Protein AF-A0A447TCM9-F1 (afdb_monomer_lite)

Foldseek 3Di:
DDPPPPDVVVVPVPPVDPPPPPDDDDQDCVCPPPDPLVSCCVVCVVDDSVRSVVVVVVVD

Secondary structure (DSSP, 8-state):
---TT--TTGGGG--TT--------PPPGGGTTS-HHHHHHHH-TTS-HHHHHHHHHH--

Sequence (60 aa):
MTDPYIDPDDYSDISENEVSTTQHLEIPLSLCGERLDAALAKLLPDYSRSRLTQWSKTAW

Radius of gyration: 20.82 Å; chains: 1; bounding box: 34×36×56 Å

pLDDT: mean 73.17, std 11.81, range [48.59, 87.88]

Structure (mmCIF, N/CA/C/O backbone):
data_AF-A0A447TCM9-F1
#
_entry.id   AF-A0A447TCM9-F1
#
loop_
_atom_site.group_PDB
_atom_site.id
_atom_site.type_symbol
_atom_site.label_atom_id
_atom_site.label_alt_id
_atom_site.label_comp_id
_atom_site.label_asym_id
_atom_site.label_entity_id
_atom_site.label_seq_id
_atom_site.pdbx_PDB_ins_code
_atom_site.Cartn_x
_atom_site.Cartn_y
_atom_site.Cartn_z
_atom_site.occupancy
_atom_site.B_iso_or_equiv
_atom_site.auth_seq_id
_atom_site.auth_comp_id
_atom_site.auth_asym_id
_atom_site.auth_atom_id
_atom_site.pdbx_PDB_model_num
ATOM 1 N N . MET A 1 1 ? 16.580 -31.784 -41.878 1.00 48.59 1 MET A N 1
ATOM 2 C CA . MET A 1 1 ? 17.636 -30.760 -41.782 1.00 48.59 1 MET A CA 1
ATOM 3 C C . MET A 1 1 ? 17.563 -30.273 -40.346 1.00 48.59 1 MET A C 1
ATOM 5 O O . MET A 1 1 ? 16.605 -29.590 -40.025 1.00 48.59 1 MET A O 1
ATOM 9 N N . THR A 1 2 ? 18.418 -30.785 -39.464 1.00 59.19 2 THR A N 1
ATOM 10 C CA . THR A 1 2 ? 18.437 -30.406 -38.041 1.00 59.19 2 THR A CA 1
ATOM 11 C C . THR A 1 2 ? 19.659 -29.521 -37.870 1.00 59.19 2 THR A C 1
ATOM 13 O O . THR A 1 2 ? 20.757 -29.972 -38.195 1.00 59.19 2 THR A O 1
ATOM 16 N N . ASP A 1 3 ? 19.462 -28.262 -37.489 1.00 61.81 3 ASP A N 1
ATOM 17 C CA . ASP A 1 3 ? 20.535 -27.278 -37.344 1.00 61.81 3 ASP A CA 1
ATOM 18 C C . ASP A 1 3 ? 21.594 -27.764 -36.333 1.00 61.81 3 ASP A C 1
ATOM 20 O O . ASP A 1 3 ? 21.283 -27.915 -35.151 1.00 61.81 3 ASP A O 1
ATOM 24 N N . PRO A 1 4 ? 22.849 -28.013 -36.763 1.00 63.41 4 PRO A N 1
ATOM 25 C CA . PRO A 1 4 ? 23.902 -28.618 -35.938 1.00 63.41 4 PRO A CA 1
ATOM 26 C C . PRO A 1 4 ? 24.510 -27.662 -34.897 1.00 63.41 4 PRO A C 1
ATOM 28 O O . PRO A 1 4 ? 25.494 -28.012 -34.254 1.00 63.41 4 PRO A O 1
ATOM 31 N N . TYR A 1 5 ? 23.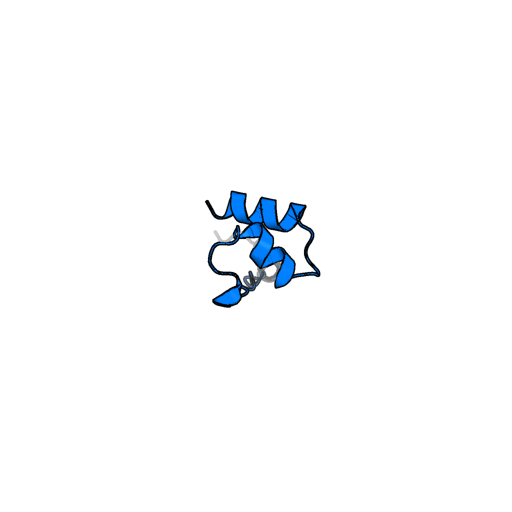950 -26.458 -34.760 1.00 65.25 5 TYR A N 1
ATOM 32 C CA . TYR A 1 5 ? 24.384 -25.426 -33.814 1.00 65.25 5 TYR A CA 1
ATOM 33 C C . TYR A 1 5 ? 23.442 -25.266 -32.617 1.00 65.25 5 TYR A C 1
ATOM 35 O O . TYR A 1 5 ? 23.709 -24.440 -31.750 1.00 65.25 5 TYR A O 1
ATOM 43 N N . ILE A 1 6 ? 22.347 -26.031 -32.560 1.00 61.28 6 ILE A N 1
ATOM 44 C CA . ILE A 1 6 ? 21.532 -26.129 -31.348 1.00 61.28 6 ILE A CA 1
ATOM 45 C C . ILE A 1 6 ? 22.290 -27.047 -30.391 1.00 61.28 6 ILE A C 1
ATOM 47 O O . ILE A 1 6 ? 22.149 -28.270 -30.431 1.00 61.28 6 ILE A O 1
ATOM 51 N N . ASP A 1 7 ? 23.164 -26.444 -29.593 1.00 63.62 7 ASP A N 1
ATOM 52 C CA . ASP A 1 7 ? 23.813 -27.128 -28.489 1.00 63.62 7 ASP A CA 1
ATOM 53 C C . ASP A 1 7 ? 22.771 -27.317 -27.369 1.00 63.62 7 ASP A C 1
ATOM 55 O O . ASP A 1 7 ? 22.140 -26.340 -26.951 1.00 63.62 7 ASP A O 1
ATOM 59 N N . PRO A 1 8 ? 22.504 -28.554 -26.915 1.00 58.06 8 PRO A N 1
ATOM 60 C CA . PRO A 1 8 ? 21.515 -28.803 -25.870 1.00 58.06 8 PRO A CA 1
ATOM 61 C C . PRO A 1 8 ? 21.912 -28.194 -24.516 1.00 58.06 8 PRO A C 1
ATOM 63 O O . PRO A 1 8 ? 21.057 -28.107 -23.639 1.00 58.06 8 PRO A O 1
ATOM 66 N N . ASP A 1 9 ? 23.170 -27.774 -24.343 1.00 60.50 9 ASP A N 1
ATOM 67 C CA . ASP A 1 9 ? 23.669 -27.157 -23.113 1.00 60.50 9 ASP A CA 1
ATOM 68 C C . ASP A 1 9 ? 23.309 -25.657 -23.021 1.00 60.50 9 ASP A C 1
ATOM 70 O O . ASP A 1 9 ? 23.114 -25.139 -21.922 1.00 60.50 9 ASP A O 1
ATOM 74 N N . ASP A 1 10 ? 23.103 -24.971 -24.156 1.00 59.34 10 ASP A N 1
ATOM 75 C CA . ASP A 1 10 ? 22.789 -23.526 -24.218 1.00 59.34 10 ASP A CA 1
ATOM 76 C C . ASP A 1 10 ? 21.358 -23.200 -23.737 1.00 59.34 10 ASP A C 1
ATOM 78 O O . ASP A 1 10 ? 21.068 -22.106 -23.259 1.00 59.34 10 ASP A O 1
ATOM 82 N N . TYR A 1 11 ? 20.457 -24.189 -23.759 1.00 59.06 11 TYR A N 1
ATOM 83 C CA . TYR A 1 11 ? 19.096 -24.068 -23.217 1.00 59.06 11 TYR A CA 1
ATOM 84 C C . TYR A 1 11 ? 19.029 -24.160 -21.683 1.00 59.06 11 TYR A C 1
ATOM 86 O O . TYR A 1 11 ? 17.945 -24.073 -21.110 1.00 59.06 11 TYR A O 1
ATOM 94 N N . SER A 1 12 ? 20.161 -24.320 -20.998 1.00 58.06 12 SER A N 1
ATOM 95 C CA . SER A 1 12 ? 20.208 -24.431 -19.534 1.00 58.06 12 SER A CA 1
ATOM 96 C C . SER A 1 12 ? 20.106 -23.079 -18.813 1.00 58.06 12 SER A C 1
ATOM 98 O O . SER A 1 12 ? 19.877 -23.056 -17.605 1.00 58.06 12 SER A O 1
ATOM 100 N N . ASP A 1 13 ? 20.258 -21.960 -19.535 1.00 56.09 13 ASP A N 1
ATOM 101 C CA . ASP A 1 13 ? 20.189 -20.593 -18.984 1.00 56.09 13 ASP A CA 1
ATOM 102 C C . ASP A 1 13 ? 18.779 -19.978 -19.053 1.00 56.09 13 ASP A C 1
ATOM 104 O O . ASP A 1 13 ? 18.543 -18.869 -18.588 1.00 56.09 13 ASP A O 1
ATOM 108 N N . ILE A 1 14 ? 17.778 -20.711 -19.549 1.00 56.44 14 ILE A N 1
ATOM 109 C CA . ILE A 1 14 ? 16.383 -20.406 -19.211 1.00 56.44 14 ILE A CA 1
ATOM 110 C C . ILE A 1 14 ? 16.070 -21.044 -17.860 1.00 56.44 14 ILE A C 1
ATOM 112 O O . ILE A 1 14 ? 15.302 -21.994 -17.748 1.00 56.44 14 ILE A O 1
ATOM 116 N N . SER A 1 15 ? 16.709 -20.529 -16.810 1.00 57.03 15 SER A N 1
ATOM 117 C CA . SER A 1 15 ? 16.309 -20.812 -15.436 1.00 57.03 15 SER A CA 1
ATOM 118 C C . SER A 1 15 ? 14.851 -20.369 -15.279 1.00 57.03 15 SER A C 1
ATOM 120 O O . SER A 1 15 ? 14.553 -19.204 -15.026 1.00 57.03 15 SER A O 1
ATOM 122 N N . GLU A 1 16 ? 13.927 -21.314 -15.452 1.00 57.53 16 GLU A N 1
ATOM 123 C CA . GLU A 1 16 ? 12.467 -21.194 -15.319 1.00 57.53 16 GLU A CA 1
ATOM 124 C C . GLU A 1 16 ? 12.014 -20.825 -13.890 1.00 57.53 16 GLU A C 1
ATOM 126 O O . GLU A 1 16 ? 10.863 -21.016 -13.507 1.00 57.53 16 GLU A O 1
ATOM 131 N N . ASN A 1 17 ? 12.916 -20.298 -13.064 1.00 56.62 17 ASN A N 1
ATOM 132 C CA . ASN A 1 17 ? 12.720 -20.144 -11.638 1.00 56.62 17 ASN A CA 1
ATOM 133 C C . ASN A 1 17 ? 13.298 -18.824 -11.113 1.00 56.62 17 ASN A C 1
ATOM 135 O O . ASN A 1 17 ? 13.853 -18.773 -10.016 1.00 56.62 17 ASN A O 1
ATOM 139 N N . GLU A 1 18 ? 13.103 -17.728 -11.851 1.00 58.25 18 GLU A N 1
ATOM 140 C CA . GLU A 1 18 ? 12.954 -16.409 -11.227 1.00 58.25 18 GLU A CA 1
ATOM 141 C C . GLU A 1 18 ? 11.656 -16.451 -10.403 1.00 58.25 18 GLU A C 1
ATOM 143 O O . GLU A 1 18 ? 10.599 -15.974 -10.826 1.00 58.25 18 GLU A O 1
ATOM 148 N N . VAL A 1 19 ? 11.705 -17.124 -9.245 1.00 58.56 19 VAL A N 1
ATOM 149 C CA . VAL A 1 19 ? 10.586 -17.241 -8.312 1.00 58.56 19 VAL A CA 1
ATOM 150 C C . VAL A 1 19 ? 10.238 -15.829 -7.885 1.00 58.56 19 VAL A C 1
ATOM 152 O O . VAL A 1 19 ? 10.830 -15.272 -6.958 1.00 58.56 19 VAL A O 1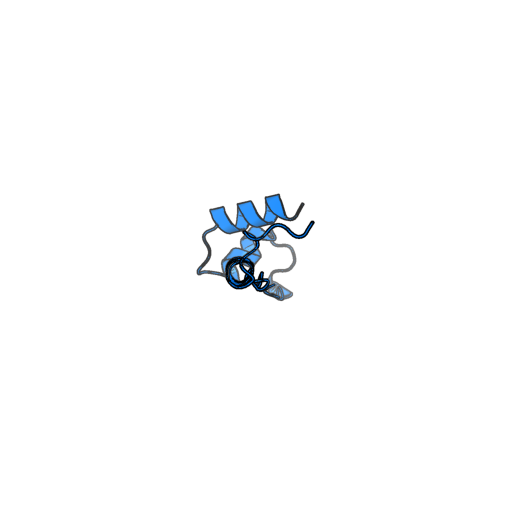
ATOM 155 N N . SER A 1 20 ? 9.248 -15.252 -8.559 1.00 59.62 20 SER A N 1
ATOM 156 C CA . SER A 1 20 ? 8.511 -14.099 -8.075 1.00 59.62 20 SER A CA 1
ATOM 157 C C . SER A 1 20 ? 7.850 -14.541 -6.775 1.00 59.62 20 SER A C 1
ATOM 159 O O . SER A 1 20 ? 6.730 -15.049 -6.761 1.00 59.62 20 SER A O 1
ATOM 161 N N . THR A 1 21 ? 8.608 -14.450 -5.679 1.00 63.41 21 THR A N 1
ATOM 162 C CA . THR A 1 21 ? 8.174 -14.833 -4.341 1.00 63.41 21 THR A CA 1
ATOM 163 C C . THR A 1 21 ? 7.008 -13.927 -4.002 1.00 63.41 21 THR A C 1
ATOM 165 O O . THR A 1 21 ? 7.179 -12.759 -3.655 1.00 63.41 21 THR A O 1
ATOM 168 N N . THR A 1 22 ? 5.804 -14.461 -4.180 1.00 70.75 22 THR A N 1
ATOM 169 C CA . THR A 1 22 ? 4.572 -13.743 -3.890 1.00 70.75 22 THR A CA 1
ATOM 170 C C . THR A 1 22 ? 4.465 -13.681 -2.378 1.00 70.75 22 THR A C 1
ATOM 172 O O . THR A 1 22 ? 4.186 -14.675 -1.712 1.00 70.75 22 THR A O 1
ATOM 175 N N . GLN A 1 23 ? 4.789 -12.520 -1.818 1.00 73.75 23 GLN A N 1
ATOM 176 C CA . GLN A 1 23 ? 4.797 -12.324 -0.378 1.00 73.75 23 GLN A CA 1
ATOM 177 C C . GLN A 1 23 ? 3.370 -12.003 0.072 1.00 73.75 23 GLN A C 1
ATOM 179 O O . GLN A 1 23 ? 2.819 -10.960 -0.275 1.00 73.75 23 GLN A O 1
ATOM 184 N N . HIS A 1 24 ? 2.754 -12.927 0.807 1.00 78.12 24 HIS A N 1
ATOM 185 C CA . HIS A 1 24 ? 1.431 -12.721 1.388 1.00 78.12 24 HIS A CA 1
ATOM 186 C C . HIS A 1 24 ? 1.583 -11.966 2.704 1.00 78.12 24 HIS A C 1
ATOM 188 O O . HIS A 1 24 ? 2.340 -12.380 3.581 1.00 78.12 24 HIS A O 1
ATOM 194 N N . LEU A 1 25 ? 0.865 -10.855 2.8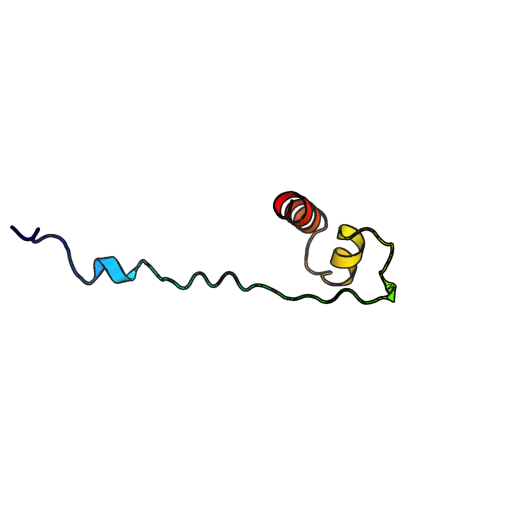34 1.00 79.19 25 LEU A N 1
ATOM 195 C CA . LEU A 1 25 ? 0.898 -10.011 4.017 1.00 79.19 25 LEU A CA 1
ATOM 196 C C . LEU A 1 25 ? -0.536 -9.714 4.446 1.00 79.19 25 LEU A C 1
ATOM 198 O O . LEU A 1 25 ? -1.343 -9.241 3.646 1.00 79.19 25 LEU A O 1
ATOM 202 N N . GLU A 1 26 ? -0.854 -9.992 5.705 1.00 84.06 26 GLU A N 1
ATOM 203 C CA . GLU A 1 26 ? -2.163 -9.689 6.276 1.00 84.06 26 GLU A CA 1
ATOM 204 C C . GLU A 1 26 ? -2.122 -8.333 6.978 1.00 84.06 26 GLU A C 1
ATOM 206 O O . GLU A 1 26 ? -1.242 -8.063 7.799 1.00 84.06 26 GLU A O 1
ATOM 211 N N . ILE A 1 27 ? -3.084 -7.466 6.657 1.00 83.62 27 ILE A N 1
ATOM 212 C CA . ILE A 1 27 ? -3.217 -6.173 7.326 1.00 83.62 27 ILE A CA 1
ATOM 213 C C . ILE A 1 27 ? -4.116 -6.352 8.557 1.00 83.62 27 ILE A C 1
ATOM 215 O O . ILE A 1 27 ? -5.290 -6.696 8.401 1.00 83.62 27 ILE A O 1
ATOM 219 N N . PRO A 1 28 ? -3.610 -6.114 9.782 1.00 86.19 28 PRO A N 1
ATOM 220 C CA . PRO A 1 28 ? -4.415 -6.229 10.990 1.00 86.19 28 PRO A CA 1
ATOM 221 C C . PRO A 1 28 ? -5.546 -5.197 11.001 1.00 86.19 28 PRO A C 1
ATOM 223 O O . PRO A 1 28 ? -5.377 -4.061 10.553 1.00 86.19 28 PRO A O 1
ATOM 226 N N . LEU A 1 29 ? -6.685 -5.566 11.599 1.00 84.69 29 LEU A N 1
ATOM 227 C CA . LEU A 1 29 ? -7.887 -4.723 11.655 1.00 84.69 29 LEU A CA 1
ATOM 228 C C . LEU A 1 29 ? -7.638 -3.358 12.324 1.00 84.69 29 LEU A C 1
ATOM 230 O O . LEU A 1 29 ? -8.321 -2.387 12.022 1.00 84.69 29 LEU A O 1
ATOM 234 N N . SER A 1 30 ? -6.629 -3.258 13.190 1.00 85.75 30 SER A N 1
ATOM 235 C CA . SER A 1 30 ? -6.203 -2.003 13.824 1.00 85.75 30 SER A CA 1
ATOM 236 C C . SER A 1 30 ? -5.697 -0.945 12.834 1.00 85.75 30 SER A C 1
ATOM 238 O O . SER A 1 30 ? -5.657 0.230 13.181 1.00 85.75 30 SER A O 1
ATOM 240 N N . LEU A 1 31 ? -5.295 -1.353 11.623 1.00 82.94 31 LEU A N 1
ATOM 241 C CA . LEU A 1 31 ? -4.868 -0.472 10.527 1.00 82.94 31 LEU A CA 1
ATOM 242 C C . LEU A 1 31 ? -5.992 -0.252 9.494 1.00 82.94 31 LEU A C 1
ATOM 244 O O . LEU A 1 31 ? -5.790 0.410 8.475 1.00 82.94 31 LEU A O 1
ATOM 248 N N . CYS A 1 32 ? -7.184 -0.808 9.740 1.00 78.94 32 CYS A N 1
ATOM 249 C CA . CYS A 1 32 ? -8.345 -0.642 8.876 1.00 78.94 32 CYS A CA 1
ATOM 250 C C . CYS A 1 32 ? -8.793 0.827 8.864 1.00 78.94 32 CYS A C 1
ATOM 252 O O . CYS A 1 32 ? -9.018 1.429 9.912 1.00 78.94 32 CYS A O 1
ATOM 254 N N . GLY A 1 33 ? -8.940 1.401 7.667 1.00 82.69 33 GLY A N 1
ATOM 255 C CA . GLY A 1 33 ? -9.300 2.811 7.468 1.00 82.69 33 GLY A CA 1
ATOM 256 C C . GLY A 1 33 ? -8.107 3.748 7.256 1.00 82.69 33 GLY A C 1
ATOM 257 O O . GLY A 1 33 ? -8.302 4.886 6.831 1.00 82.69 33 GLY A O 1
ATOM 258 N N . GLU A 1 34 ? -6.874 3.283 7.476 1.00 84.00 34 GLU A N 1
ATOM 259 C CA . GLU A 1 34 ? -5.688 3.996 7.007 1.00 84.00 34 GLU A CA 1
ATOM 260 C C . GLU A 1 34 ? -5.453 3.745 5.513 1.00 84.00 34 GLU A C 1
ATOM 262 O O . GLU A 1 34 ? -5.949 2.787 4.915 1.00 84.00 34 GLU A O 1
ATOM 267 N N . ARG A 1 35 ? -4.667 4.621 4.884 1.00 83.06 35 ARG A N 1
ATOM 268 C CA . ARG A 1 35 ? -4.224 4.398 3.508 1.00 83.06 35 ARG A CA 1
ATOM 269 C C . ARG A 1 35 ? -3.361 3.137 3.437 1.00 83.06 35 ARG A C 1
ATOM 271 O O . ARG A 1 35 ? -2.505 2.932 4.298 1.00 83.06 35 ARG A O 1
ATOM 278 N N . LEU A 1 36 ? -3.529 2.348 2.372 1.00 81.25 36 LEU A N 1
ATOM 279 C CA . LEU A 1 36 ? -2.759 1.120 2.128 1.00 81.25 36 LEU A CA 1
ATOM 280 C C . LEU A 1 36 ? -1.241 1.357 2.246 1.00 81.25 36 LEU A C 1
ATOM 282 O O . LEU A 1 36 ? -0.538 0.585 2.890 1.00 81.25 36 LEU A O 1
ATOM 286 N N . ASP A 1 37 ? -0.751 2.470 1.695 1.00 83.38 37 ASP A N 1
ATOM 287 C CA . ASP A 1 37 ? 0.652 2.895 1.783 1.00 83.38 37 ASP A CA 1
ATOM 288 C C . ASP A 1 37 ? 1.147 3.145 3.224 1.00 83.38 37 ASP A C 1
ATOM 290 O O . ASP A 1 37 ? 2.275 2.779 3.561 1.00 83.38 37 ASP A O 1
ATOM 294 N N . ALA A 1 38 ? 0.310 3.713 4.096 1.00 84.44 38 ALA A N 1
ATOM 295 C CA . ALA A 1 38 ? 0.633 3.928 5.506 1.00 84.44 38 ALA A CA 1
ATOM 296 C C . ALA A 1 38 ? 0.627 2.618 6.310 1.00 84.44 38 ALA A C 1
ATOM 298 O O . ALA A 1 38 ? 1.507 2.412 7.147 1.00 84.44 38 ALA A O 1
ATOM 299 N N . ALA A 1 39 ? -0.325 1.723 6.034 1.00 87.88 39 ALA A N 1
ATOM 300 C CA . ALA A 1 39 ? -0.392 0.409 6.669 1.00 87.88 39 ALA A CA 1
ATOM 301 C C . ALA A 1 39 ? 0.816 -0.464 6.285 1.00 87.88 39 ALA A C 1
ATOM 303 O O . ALA A 1 39 ? 1.473 -1.028 7.161 1.00 87.88 39 ALA A O 1
ATOM 304 N N . LEU A 1 40 ? 1.180 -0.493 4.997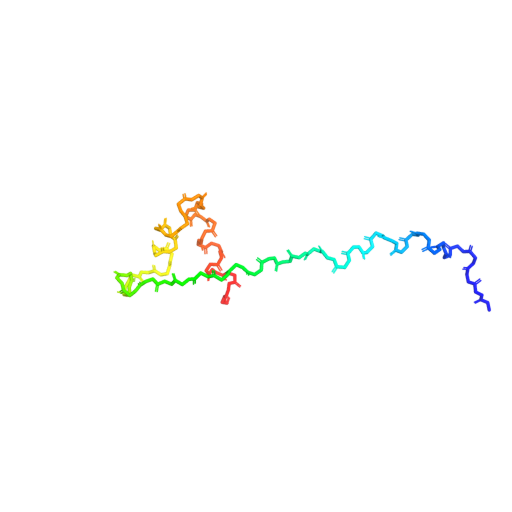 1.00 84.50 40 LEU A N 1
ATOM 305 C CA . LEU A 1 40 ? 2.388 -1.168 4.511 1.00 84.50 40 LEU A CA 1
ATOM 306 C C . LEU A 1 40 ? 3.656 -0.599 5.149 1.00 84.50 40 LEU A C 1
ATOM 308 O O . LEU A 1 40 ? 4.508 -1.373 5.553 1.00 84.50 40 LEU A O 1
ATOM 312 N N . ALA A 1 41 ? 3.777 0.721 5.314 1.00 87.06 41 ALA A N 1
ATOM 313 C CA . ALA A 1 41 ? 4.958 1.315 5.947 1.00 87.06 41 ALA A CA 1
ATOM 314 C C . ALA A 1 41 ? 5.133 0.897 7.420 1.00 87.06 41 ALA A C 1
ATOM 316 O O . ALA A 1 41 ? 6.256 0.869 7.919 1.00 87.06 41 ALA A O 1
ATOM 317 N N . LYS A 1 42 ? 4.035 0.577 8.118 1.00 86.00 42 LYS A N 1
ATOM 318 C CA . LYS A 1 42 ? 4.069 0.047 9.489 1.00 86.00 42 LYS A CA 1
ATOM 319 C C . LYS A 1 42 ? 4.395 -1.449 9.526 1.00 86.00 42 LYS A C 1
ATOM 321 O O . LYS A 1 42 ? 5.081 -1.883 10.444 1.00 86.00 42 LYS A O 1
ATOM 326 N N . LEU A 1 43 ? 3.911 -2.223 8.550 1.00 84.69 43 LEU A N 1
ATOM 327 C CA . LEU A 1 43 ? 4.155 -3.670 8.455 1.00 84.69 43 LEU A CA 1
ATOM 328 C C . LEU A 1 43 ? 5.540 -4.008 7.881 1.00 84.69 43 LEU A C 1
ATOM 330 O O . LEU A 1 43 ? 6.141 -5.008 8.258 1.00 84.69 43 LEU A O 1
ATOM 334 N N . LEU A 1 44 ? 6.041 -3.169 6.978 1.00 84.00 44 LEU A N 1
ATOM 335 C CA . LEU A 1 44 ? 7.279 -3.339 6.225 1.00 84.00 44 LEU A CA 1
ATOM 336 C C . LEU A 1 44 ? 8.201 -2.125 6.449 1.00 84.00 44 LEU A C 1
ATOM 338 O O . LEU A 1 44 ? 8.428 -1.347 5.519 1.00 84.00 44 LEU A O 1
ATOM 342 N N . PRO A 1 45 ? 8.754 -1.939 7.663 1.00 80.75 45 PRO A N 1
ATOM 343 C CA . PRO A 1 45 ? 9.618 -0.795 7.971 1.00 80.75 45 PRO A CA 1
ATOM 344 C C . PRO A 1 45 ? 10.931 -0.790 7.171 1.00 80.75 45 PRO A C 1
ATOM 346 O O . PRO A 1 45 ? 11.559 0.257 7.034 1.00 80.75 45 PRO A O 1
ATOM 349 N N . ASP A 1 46 ? 11.329 -1.941 6.626 1.00 82.31 46 ASP A N 1
ATOM 350 C CA . ASP A 1 46 ? 12.515 -2.096 5.775 1.00 82.31 46 ASP A CA 1
ATOM 351 C C . ASP A 1 46 ? 12.328 -1.467 4.376 1.00 82.31 46 ASP A C 1
ATOM 353 O O . ASP A 1 46 ? 13.282 -1.088 3.697 1.00 82.31 46 ASP A O 1
ATOM 357 N N . TYR A 1 47 ? 11.074 -1.283 3.947 1.00 82.19 47 TYR A N 1
ATOM 358 C CA . TYR A 1 47 ? 10.744 -0.783 2.620 1.00 82.19 47 TYR A CA 1
ATOM 359 C C . TYR A 1 47 ? 10.488 0.723 2.649 1.00 82.19 47 TYR A C 1
ATOM 361 O O . TYR A 1 47 ? 9.688 1.249 3.423 1.00 82.19 47 TYR A O 1
ATOM 369 N N . SER A 1 48 ? 11.144 1.453 1.745 1.00 82.62 48 SER A N 1
ATOM 370 C CA . SER A 1 48 ? 10.956 2.900 1.649 1.00 82.62 48 SER A CA 1
ATOM 371 C C . SER A 1 48 ? 9.547 3.261 1.163 1.00 82.62 48 SER A C 1
ATOM 373 O O . SER A 1 48 ? 8.970 2.600 0.296 1.00 82.62 48 SER A O 1
ATOM 375 N N . ARG A 1 49 ? 9.000 4.382 1.658 1.00 79.88 49 ARG A N 1
ATOM 376 C CA . ARG A 1 49 ? 7.675 4.886 1.238 1.00 79.88 49 ARG A CA 1
ATOM 377 C C . ARG A 1 49 ? 7.556 5.069 -0.277 1.00 79.88 49 ARG A C 1
ATOM 379 O O . ARG A 1 49 ? 6.486 4.841 -0.839 1.00 79.88 49 ARG A O 1
ATOM 386 N N . SER A 1 50 ? 8.645 5.457 -0.941 1.00 83.50 50 SER A N 1
ATOM 387 C CA . SER A 1 50 ? 8.690 5.595 -2.400 1.00 83.50 50 SER A CA 1
ATOM 388 C C . SER A 1 50 ? 8.459 4.256 -3.101 1.00 83.50 50 SER A C 1
ATOM 390 O O . SER A 1 50 ? 7.684 4.194 -4.052 1.00 83.50 50 SER A O 1
ATOM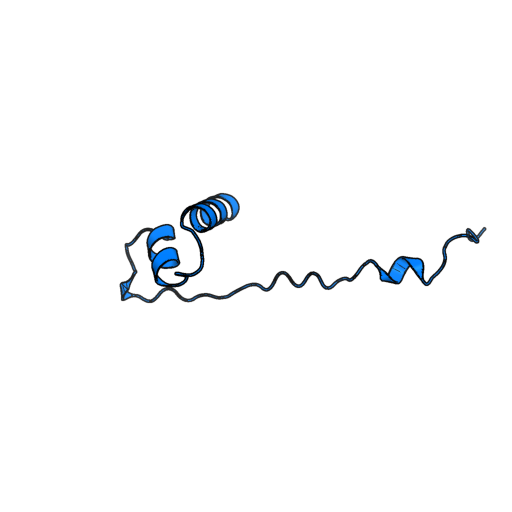 392 N N . ARG A 1 51 ? 9.066 3.176 -2.592 1.00 83.00 51 ARG A N 1
ATOM 393 C CA . ARG A 1 51 ? 8.905 1.818 -3.126 1.00 83.00 51 ARG A CA 1
ATOM 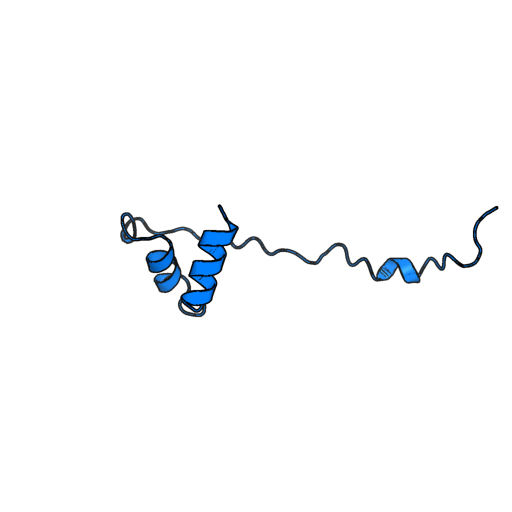394 C C . ARG A 1 51 ? 7.479 1.304 -2.925 1.00 83.00 51 ARG A C 1
ATOM 396 O O . ARG A 1 51 ? 6.875 0.822 -3.875 1.00 83.00 51 ARG A O 1
ATOM 403 N N . LEU A 1 52 ? 6.908 1.514 -1.738 1.00 83.38 52 LEU A N 1
ATOM 404 C CA . LEU A 1 52 ? 5.510 1.167 -1.449 1.00 83.38 52 LEU A CA 1
ATOM 405 C C . LEU A 1 52 ? 4.525 1.926 -2.353 1.00 83.38 52 LEU A C 1
ATOM 407 O O . LEU A 1 52 ? 3.593 1.339 -2.892 1.00 83.38 52 LEU A O 1
ATOM 411 N N . THR A 1 53 ? 4.764 3.221 -2.584 1.00 82.19 53 THR A N 1
ATOM 412 C CA . THR A 1 53 ? 3.935 4.041 -3.486 1.00 82.19 53 THR A CA 1
ATOM 413 C C . THR A 1 53 ? 3.992 3.528 -4.926 1.00 82.19 53 THR A C 1
ATOM 415 O O . THR A 1 53 ? 2.984 3.543 -5.630 1.00 82.19 53 THR A O 1
ATOM 418 N N . GLN A 1 54 ? 5.164 3.073 -5.376 1.00 83.62 54 GLN A N 1
ATOM 419 C CA . GLN A 1 54 ? 5.338 2.495 -6.705 1.00 83.62 54 GLN A CA 1
ATOM 420 C C . GLN A 1 54 ? 4.595 1.160 -6.848 1.00 83.62 54 GLN A C 1
ATOM 422 O O . GLN A 1 54 ? 3.954 0.936 -7.873 1.00 83.62 54 GLN A O 1
ATOM 427 N N . TRP A 1 55 ? 4.611 0.307 -5.820 1.00 80.12 55 TRP A N 1
ATOM 428 C CA . TRP A 1 55 ? 3.840 -0.939 -5.807 1.00 80.12 55 TRP A CA 1
ATOM 429 C C . TRP A 1 55 ? 2.335 -0.695 -5.861 1.00 80.12 55 TRP A C 1
ATOM 431 O O . TRP A 1 55 ? 1.666 -1.280 -6.707 1.00 80.12 55 TRP A O 1
ATOM 441 N N . SER A 1 56 ? 1.817 0.244 -5.064 1.00 74.75 56 SER A N 1
ATOM 442 C CA . SER A 1 56 ? 0.398 0.615 -5.120 1.00 74.75 56 SER A CA 1
ATOM 443 C C . SER A 1 56 ? -0.023 1.163 -6.485 1.00 74.75 56 SER A C 1
ATOM 445 O O . SER A 1 56 ? -1.168 0.986 -6.865 1.00 74.75 56 SER A O 1
ATOM 447 N N . LYS A 1 57 ? 0.871 1.824 -7.231 1.00 79.75 57 LYS A N 1
ATOM 448 C CA . LYS A 1 57 ? 0.581 2.296 -8.598 1.00 79.75 57 LYS A CA 1
ATOM 449 C C . LYS A 1 57 ? 0.681 1.205 -9.660 1.00 79.75 57 LYS A C 1
ATOM 451 O O . LYS A 1 57 ? 0.044 1.332 -10.688 1.00 79.75 57 LYS A O 1
ATOM 456 N N . THR A 1 58 ? 1.534 0.206 -9.447 1.00 74.19 58 THR A N 1
ATOM 457 C CA . THR A 1 58 ? 1.758 -0.889 -10.409 1.00 74.19 58 THR A CA 1
ATOM 458 C C . THR A 1 58 ? 0.695 -1.979 -10.266 1.00 74.19 58 THR A C 1
ATOM 460 O O . THR A 1 58 ? 0.405 -2.684 -11.222 1.00 74.19 58 THR A O 1
ATOM 463 N N . ALA A 1 59 ? 0.111 -2.117 -9.071 1.00 64.44 59 ALA A N 1
ATOM 464 C CA . ALA A 1 59 ? -0.942 -3.085 -8.776 1.00 64.44 59 ALA A CA 1
ATOM 465 C C . ALA A 1 59 ? -2.341 -2.686 -9.299 1.00 64.44 59 ALA A C 1
ATOM 467 O O . ALA A 1 59 ? -3.282 -3.448 -9.089 1.00 64.44 59 ALA A O 1
ATOM 468 N N . TRP A 1 60 ? -2.486 -1.516 -9.936 1.00 50.59 60 TRP A N 1
ATOM 469 C CA . TRP A 1 60 ? -3.750 -0.972 -10.449 1.00 50.59 60 TRP A CA 1
ATOM 470 C C . TRP A 1 60 ? -3.627 -0.559 -11.913 1.00 50.59 60 TRP A C 1
ATOM 472 O O . TRP A 1 60 ? -2.592 0.049 -12.263 1.00 50.59 60 TRP A O 1
#

Organism: Chromobacterium violaceum (NCBI:txid536)

InterPro domains:
  IPR036986 RNA-binding S4 domain superfamily [G3DSA:3.10.290.10] (19-59)